Protein AF-A0A9E4KAS6-F1 (afdb_monomer_lite)

Radius of gyration: 43.08 Å; chains: 1; bounding box: 66×50×115 Å

Sequence (144 aa):
MANIIEYIGGIPYKKNDNGTYSVAPLVEKETYDSDLLAVNQKIDDLDVDVLRADVDDLKARFDSEVLEDIMNDSDFRQHLNDWLAGQSTDSDRIVNLEVTRTRLYKSDTMPSDPIYGDVWENTVNGLTYVWTVSNDGNGIWRRS

Structure (mmCIF, N/CA/C/O backbone):
data_AF-A0A9E4KAS6-F1
#
_entry.id   AF-A0A9E4KAS6-F1
#
loop_
_atom_site.group_PDB
_atom_site.id
_atom_site.type_symbol
_atom_site.label_atom_id
_atom_site.label_alt_id
_atom_site.label_comp_id
_atom_site.label_asym_id
_atom_site.label_entity_id
_atom_site.label_seq_id
_atom_site.pdbx_PDB_ins_code
_atom_site.Cartn_x
_atom_site.Cartn_y
_atom_site.Cartn_z
_atom_site.occupancy
_atom_site.B_iso_or_equiv
_atom_site.auth_seq_id
_atom_site.auth_comp_id
_atom_site.auth_asym_id
_atom_site.auth_atom_id
_atom_site.pdbx_PDB_model_num
ATOM 1 N N . MET A 1 1 ? -7.808 -1.569 68.074 1.00 44.69 1 MET A N 1
ATOM 2 C CA . MET A 1 1 ? -7.457 -3.003 67.978 1.00 44.69 1 MET A CA 1
ATOM 3 C C . MET A 1 1 ? -8.310 -3.597 66.870 1.00 44.69 1 MET A C 1
ATOM 5 O O . MET A 1 1 ? -9.510 -3.354 66.875 1.00 44.69 1 MET A O 1
ATOM 9 N N . ALA A 1 2 ? -7.705 -4.238 65.869 1.00 44.59 2 ALA A N 1
ATOM 10 C CA . ALA A 1 2 ? -8.441 -4.802 64.739 1.00 44.59 2 ALA A CA 1
ATOM 11 C C . ALA A 1 2 ? -9.256 -6.020 65.210 1.00 44.59 2 ALA A C 1
ATOM 13 O O . ALA A 1 2 ? -8.689 -6.943 65.788 1.00 44.59 2 AL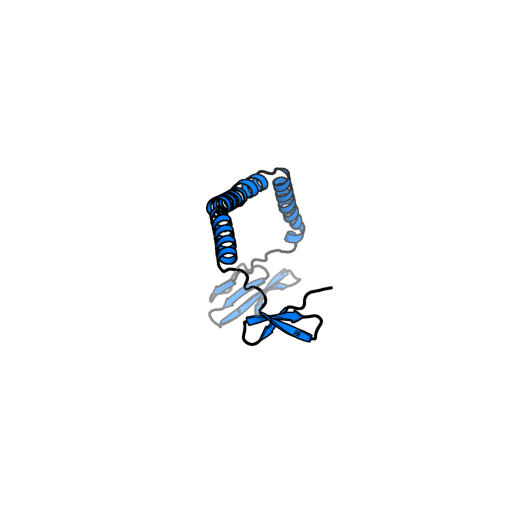A A O 1
ATOM 14 N N . ASN A 1 3 ? -10.575 -6.009 64.998 1.00 55.94 3 ASN A N 1
ATOM 15 C CA . ASN A 1 3 ? -11.422 -7.173 65.261 1.00 55.94 3 ASN A CA 1
ATOM 16 C C . ASN A 1 3 ? -11.119 -8.231 64.191 1.00 55.94 3 ASN A C 1
ATOM 18 O O . ASN A 1 3 ? -11.484 -8.048 63.033 1.00 55.94 3 ASN A O 1
ATOM 22 N N . ILE A 1 4 ? -10.435 -9.311 64.566 1.00 57.91 4 ILE A N 1
ATOM 23 C CA . ILE A 1 4 ? -10.198 -10.445 63.667 1.00 57.91 4 ILE A CA 1
ATOM 24 C C . ILE A 1 4 ? -11.505 -11.243 63.579 1.00 57.91 4 ILE A C 1
ATOM 26 O O . ILE A 1 4 ? -11.995 -11.745 64.594 1.00 57.91 4 ILE A O 1
ATOM 30 N N . ILE A 1 5 ? -12.082 -11.313 62.377 1.00 68.00 5 ILE A N 1
ATOM 31 C CA . ILE A 1 5 ? -13.241 -12.157 62.064 1.00 68.00 5 ILE A CA 1
ATOM 32 C C . ILE A 1 5 ? -12.708 -13.456 61.458 1.00 68.00 5 ILE A C 1
ATOM 34 O O . ILE A 1 5 ? -12.059 -13.429 60.413 1.00 68.00 5 ILE A O 1
ATOM 38 N N . GLU A 1 6 ? -12.969 -14.582 62.120 1.00 68.75 6 GLU A N 1
ATOM 39 C CA . GLU A 1 6 ? -12.589 -15.922 61.655 1.00 68.75 6 GLU A CA 1
ATOM 40 C C . GLU A 1 6 ? -13.826 -16.660 61.130 1.00 68.75 6 GLU A C 1
ATOM 42 O O . GLU A 1 6 ? -14.895 -16.607 61.737 1.00 68.75 6 GLU A O 1
ATOM 47 N N . TYR A 1 7 ? -13.691 -17.358 60.000 1.00 70.75 7 TYR A N 1
ATOM 48 C CA . TYR A 1 7 ? -14.776 -18.133 59.394 1.00 70.75 7 TYR A CA 1
ATOM 49 C C . TYR A 1 7 ? -14.609 -19.616 59.731 1.00 70.75 7 TYR A C 1
ATOM 51 O O . TYR A 1 7 ? -13.681 -20.264 59.249 1.00 70.75 7 TYR A O 1
ATOM 59 N N . ILE A 1 8 ? -15.524 -20.167 60.532 1.00 68.38 8 ILE A N 1
ATOM 60 C CA . ILE A 1 8 ? -15.546 -21.592 60.894 1.00 68.38 8 ILE A CA 1
ATOM 61 C C . ILE A 1 8 ? -16.772 -22.213 60.228 1.00 68.38 8 ILE A C 1
ATOM 63 O O . ILE A 1 8 ? -17.903 -21.847 60.536 1.00 68.38 8 ILE A O 1
ATOM 67 N N . GLY A 1 9 ? -16.560 -23.115 59.264 1.00 67.69 9 GLY A N 1
ATOM 68 C CA . GLY A 1 9 ? -17.662 -23.741 58.519 1.00 67.69 9 GLY A CA 1
ATOM 69 C C . GLY A 1 9 ? -18.531 -22.752 57.726 1.00 67.69 9 GLY A C 1
ATOM 70 O O . GLY A 1 9 ? -19.701 -23.031 57.492 1.00 67.69 9 GLY A O 1
ATOM 71 N N . GLY A 1 10 ? -17.983 -21.591 57.345 1.00 67.38 10 GLY A N 1
ATOM 72 C CA . GLY A 1 10 ? -18.698 -20.540 56.605 1.00 67.38 10 GLY A CA 1
ATOM 73 C C . GLY A 1 10 ? -19.489 -19.555 57.472 1.00 67.38 10 GLY A C 1
ATOM 74 O O . GLY A 1 10 ? -20.022 -18.585 56.942 1.00 67.38 10 GLY A O 1
ATOM 75 N N . ILE A 1 11 ? -19.533 -19.751 58.792 1.00 70.81 11 ILE A N 1
ATOM 76 C CA . ILE A 1 11 ? -20.170 -18.816 59.726 1.00 70.81 11 ILE A CA 1
ATOM 77 C C . ILE A 1 11 ? -19.088 -17.878 60.283 1.00 70.81 11 ILE A C 1
ATOM 79 O O . ILE A 1 11 ? -18.040 -18.366 60.724 1.00 70.81 11 ILE A O 1
ATOM 83 N N . PRO A 1 12 ? -19.294 -16.549 60.257 1.00 76.25 12 PRO A N 1
ATOM 84 C CA . PRO A 1 12 ? -18.330 -15.607 60.805 1.00 76.25 12 PRO A CA 1
ATOM 85 C C . PRO A 1 12 ? -18.398 -15.601 62.339 1.00 76.25 12 PRO A C 1
ATOM 87 O O . PRO A 1 12 ? -19.472 -15.503 62.933 1.00 76.25 12 PRO A O 1
ATOM 90 N N . TYR A 1 13 ? -17.239 -15.665 62.989 1.00 78.12 13 TYR A N 1
ATOM 91 C CA . TYR A 1 13 ? -17.086 -15.573 64.438 1.00 78.12 13 TYR A CA 1
ATOM 92 C C . TYR A 1 13 ? -16.132 -14.436 64.813 1.00 78.12 13 TYR A C 1
ATOM 94 O O . TYR A 1 13 ? -15.113 -14.204 64.161 1.00 78.12 13 TYR A O 1
ATOM 102 N N . LYS A 1 14 ? -16.445 -13.743 65.908 1.00 81.81 14 LYS A N 1
ATOM 103 C CA . LYS A 1 14 ? -15.595 -12.742 66.549 1.00 81.81 14 LYS A CA 1
ATOM 104 C C . LYS A 1 14 ? -14.914 -13.354 67.772 1.00 81.81 14 LYS A C 1
ATOM 106 O O . LYS A 1 14 ? -15.584 -13.899 68.651 1.00 81.81 14 LYS A O 1
ATOM 111 N N . LYS A 1 15 ? -13.589 -13.219 67.856 1.00 81.81 15 LYS A N 1
ATOM 112 C CA . LYS A 1 15 ? -12.823 -13.598 69.048 1.00 81.81 15 LYS A CA 1
ATOM 113 C C . LYS A 1 15 ? -12.974 -12.531 70.136 1.00 81.81 15 LYS A C 1
ATOM 115 O O . LYS A 1 15 ? -12.711 -11.355 69.901 1.00 81.81 15 LYS A O 1
ATOM 120 N N . ASN A 1 16 ? -13.413 -12.952 71.312 1.00 78.50 16 ASN A N 1
ATOM 121 C CA . ASN A 1 16 ? -13.555 -12.127 72.505 1.00 78.50 16 ASN A CA 1
ATOM 122 C C . ASN A 1 16 ? -12.207 -12.025 73.239 1.00 78.50 16 ASN A C 1
ATOM 124 O O . ASN A 1 16 ? -11.376 -12.932 73.156 1.00 78.50 16 ASN A O 1
ATOM 128 N N . ASP A 1 17 ? -12.014 -10.968 74.030 1.00 81.06 17 ASP A N 1
ATOM 129 C CA . ASP A 1 17 ? -10.761 -10.724 74.770 1.00 81.06 17 ASP A CA 1
ATOM 130 C C . ASP A 1 17 ? -10.431 -11.835 75.786 1.00 81.06 17 ASP A C 1
ATOM 132 O O . ASP A 1 17 ? -9.273 -12.067 76.124 1.00 81.06 17 ASP A O 1
ATOM 136 N N . ASN A 1 18 ? -11.449 -12.578 76.232 1.00 77.94 18 ASN A N 1
ATOM 137 C CA . ASN A 1 18 ? -11.318 -13.757 77.094 1.00 77.94 18 ASN A CA 1
ATOM 138 C C . ASN A 1 18 ? -10.960 -15.053 76.328 1.00 77.94 18 ASN A C 1
ATOM 140 O O . ASN A 1 18 ? -11.011 -16.138 76.903 1.00 77.94 18 ASN A O 1
ATOM 144 N N . GLY A 1 19 ? -10.655 -14.962 75.031 1.00 76.31 19 GLY A N 1
ATOM 145 C CA . GLY A 1 19 ? -10.285 -16.087 74.171 1.00 76.31 19 GLY A CA 1
ATOM 146 C C . GLY A 1 19 ? -11.452 -16.928 73.641 1.00 76.31 19 GLY A C 1
ATOM 147 O O . GLY A 1 19 ? -11.206 -17.863 72.882 1.00 76.31 19 GLY A O 1
ATOM 148 N N . THR A 1 20 ? -12.702 -16.618 74.001 1.00 80.44 20 THR A N 1
ATOM 149 C CA . THR A 1 20 ? -13.894 -17.308 73.468 1.00 80.44 20 THR A CA 1
ATOM 150 C C . THR A 1 20 ? -14.327 -16.736 72.117 1.00 80.44 20 THR A C 1
ATOM 152 O O . THR A 1 20 ? -13.952 -15.622 71.765 1.00 80.44 20 THR A O 1
ATOM 155 N N . TYR A 1 21 ? -15.138 -17.477 71.360 1.00 77.19 21 TYR A N 1
ATOM 156 C CA . TYR A 1 21 ? -15.694 -17.025 70.082 1.00 77.19 21 TYR A CA 1
ATOM 157 C C . TYR A 1 21 ? -17.197 -16.770 70.206 1.00 77.19 21 TYR A C 1
ATOM 159 O O . TYR A 1 21 ? -17.927 -17.595 70.751 1.00 77.19 21 TYR A O 1
ATOM 167 N N . SER A 1 22 ? -17.661 -15.636 69.689 1.00 76.75 22 SER A N 1
ATOM 168 C CA . SER A 1 22 ? -19.083 -15.315 69.534 1.00 76.75 22 SER A CA 1
ATOM 169 C C . SER A 1 22 ? -19.434 -15.242 68.050 1.00 76.75 22 SER A C 1
ATOM 171 O O . SER A 1 22 ? -18.596 -14.844 67.244 1.00 76.75 22 SER A O 1
ATOM 173 N N . VAL A 1 23 ? -20.640 -15.662 67.661 1.00 73.00 23 VAL A N 1
ATOM 174 C CA . VAL A 1 23 ? -21.096 -15.526 66.267 1.00 73.00 23 VAL A CA 1
ATOM 175 C C . VAL A 1 23 ? -21.125 -14.037 65.928 1.00 73.00 23 VAL A C 1
ATOM 177 O O . VAL A 1 23 ? -21.731 -13.246 66.654 1.00 73.00 23 VAL A O 1
ATOM 180 N N . ALA A 1 24 ? -20.429 -13.648 64.863 1.00 68.69 24 ALA A N 1
ATOM 181 C CA . ALA A 1 24 ? -20.477 -12.279 64.380 1.00 68.69 24 ALA A CA 1
ATOM 182 C C . ALA A 1 24 ? -21.854 -12.023 63.744 1.00 68.69 24 ALA A C 1
ATOM 184 O O . ALA A 1 24 ? -22.417 -12.943 63.145 1.00 68.69 24 ALA A O 1
ATOM 185 N N . PRO A 1 25 ? -22.405 -10.800 63.848 1.00 63.16 25 PRO A N 1
ATOM 186 C CA . PRO A 1 25 ? -23.631 -10.455 63.144 1.00 63.16 25 PRO A CA 1
ATOM 187 C C . PRO A 1 25 ? -23.469 -10.786 61.659 1.00 63.16 25 PRO A C 1
ATOM 189 O O . PRO A 1 25 ? -22.530 -10.313 61.015 1.00 63.16 25 PRO A O 1
ATOM 192 N N . LEU A 1 26 ? -24.353 -11.634 61.132 1.00 58.91 26 LEU A N 1
ATOM 193 C CA . LEU A 1 26 ? -24.473 -11.826 59.693 1.00 58.91 26 LEU A CA 1
ATOM 194 C C . LEU A 1 26 ? -24.920 -10.478 59.125 1.00 58.91 26 LEU A C 1
ATOM 196 O O . LEU A 1 26 ? -25.953 -9.963 59.545 1.00 58.91 26 LEU A O 1
ATOM 200 N N . VAL A 1 27 ? -24.130 -9.883 58.228 1.00 58.81 27 VAL A N 1
ATOM 201 C CA . VAL A 1 27 ? -24.570 -8.692 57.489 1.00 58.81 27 VAL A CA 1
ATOM 202 C C . VAL A 1 27 ? -25.843 -9.096 56.748 1.00 58.81 27 VAL A C 1
ATOM 204 O O . VAL A 1 27 ? -25.834 -10.073 55.996 1.00 58.81 27 VAL A O 1
ATOM 207 N N . GLU A 1 28 ? -26.957 -8.439 57.067 1.00 54.62 28 GLU A N 1
ATOM 208 C CA . GLU A 1 28 ? -28.281 -8.858 56.622 1.00 54.62 28 GLU A CA 1
ATOM 209 C C . GLU A 1 28 ? -28.362 -8.861 55.091 1.00 54.62 28 GLU A C 1
ATOM 211 O O . GLU A 1 28 ? -27.825 -7.989 54.408 1.00 54.62 28 GLU A O 1
ATOM 216 N N . LYS A 1 29 ? -29.052 -9.868 54.547 1.00 52.78 29 LYS A N 1
ATOM 217 C CA . LYS A 1 29 ? -29.260 -10.077 53.106 1.00 52.78 29 LYS A CA 1
ATOM 218 C C . LYS A 1 29 ? -29.762 -8.813 52.382 1.00 52.78 29 LYS A C 1
ATOM 220 O O . LYS A 1 29 ? -29.431 -8.615 51.219 1.00 52.78 29 LYS A O 1
ATOM 225 N N . GLU A 1 30 ? -30.481 -7.940 53.088 1.00 53.44 30 GLU A N 1
ATOM 226 C CA . GLU A 1 30 ? -30.993 -6.670 52.563 1.00 53.44 30 GLU A CA 1
ATOM 227 C C . GLU A 1 30 ? -29.890 -5.710 52.084 1.00 53.44 30 GLU A C 1
ATOM 229 O O . GLU A 1 30 ? -30.107 -4.971 51.127 1.00 53.44 30 GLU A O 1
ATOM 234 N N . THR A 1 31 ? -28.684 -5.749 52.670 1.00 55.94 31 THR A N 1
ATOM 235 C CA . THR A 1 31 ? -27.565 -4.896 52.223 1.00 55.94 31 THR A CA 1
ATOM 236 C C . THR A 1 31 ? -26.999 -5.361 50.874 1.00 55.94 31 THR A C 1
ATOM 238 O O . THR A 1 31 ? -26.691 -4.543 50.008 1.00 55.94 31 THR A O 1
ATOM 241 N N . TYR A 1 32 ? -26.941 -6.678 50.647 1.00 56.41 32 TYR A N 1
ATOM 242 C CA . TYR A 1 32 ? -26.515 -7.251 49.364 1.00 56.41 32 TYR A CA 1
ATOM 243 C C . TYR A 1 32 ? -27.506 -6.949 48.238 1.00 56.41 32 TYR A C 1
ATOM 245 O O . TYR A 1 32 ? -27.089 -6.655 47.117 1.00 56.41 32 TYR A O 1
ATOM 253 N N . ASP A 1 33 ? -28.804 -6.981 48.538 1.00 64.06 33 ASP A N 1
ATOM 254 C CA . ASP A 1 33 ? -29.846 -6.665 47.562 1.00 64.06 33 ASP A CA 1
ATOM 255 C C . ASP A 1 33 ? -29.806 -5.177 47.166 1.00 64.06 33 ASP A C 1
ATOM 257 O O . ASP A 1 33 ? -29.983 -4.853 45.990 1.00 64.06 33 ASP A O 1
ATOM 261 N N . SER A 1 34 ? -29.485 -4.268 48.099 1.00 68.12 34 SER A N 1
ATOM 262 C CA . SER A 1 34 ? -29.300 -2.845 47.779 1.00 68.12 34 SER A CA 1
ATOM 263 C C . SER A 1 34 ? -28.058 -2.562 46.928 1.00 68.12 34 SER A C 1
ATOM 265 O O . SER A 1 34 ? -28.127 -1.739 46.014 1.00 68.12 34 SER A O 1
ATOM 267 N N . ASP A 1 35 ? -26.948 -3.266 47.169 1.00 79.31 35 ASP A N 1
ATOM 268 C CA . ASP A 1 35 ? -25.724 -3.110 46.375 1.00 79.31 35 ASP A CA 1
ATOM 269 C C . ASP A 1 35 ? -25.912 -3.656 44.953 1.00 79.31 35 ASP A C 1
ATOM 271 O O . ASP A 1 35 ? -25.506 -3.018 43.981 1.00 79.31 35 ASP A O 1
ATOM 275 N N . LEU A 1 36 ? -26.585 -4.803 44.811 1.00 79.25 36 LEU A N 1
ATOM 276 C CA . LEU A 1 36 ? -26.959 -5.364 43.509 1.00 79.25 36 LEU A CA 1
ATOM 277 C C . LEU A 1 36 ? -27.909 -4.442 42.741 1.00 79.25 36 LEU A C 1
ATOM 279 O O . LEU A 1 36 ? -27.724 -4.241 41.542 1.00 79.25 36 LEU A O 1
ATOM 283 N N . LEU A 1 37 ? -28.892 -3.848 43.422 1.00 80.62 37 LEU A N 1
ATOM 284 C CA . LEU A 1 37 ? -29.810 -2.890 42.810 1.00 80.62 37 LEU A CA 1
ATOM 285 C C . LEU A 1 37 ? -29.068 -1.638 42.326 1.00 80.62 37 LEU A C 1
ATOM 287 O O . LEU A 1 37 ? -29.273 -1.215 41.193 1.00 80.62 37 LEU A O 1
ATOM 291 N N . ALA A 1 38 ? -28.159 -1.096 43.141 1.00 80.31 38 ALA A N 1
ATOM 292 C CA . ALA A 1 38 ? -27.349 0.064 42.778 1.00 80.31 38 ALA A CA 1
ATOM 293 C C . ALA A 1 38 ? -26.376 -0.228 41.621 1.00 80.31 38 ALA A C 1
ATOM 295 O O . ALA A 1 38 ? -26.107 0.652 40.804 1.00 80.31 38 ALA A O 1
ATOM 296 N N . VAL A 1 39 ? -25.837 -1.448 41.537 1.00 80.12 39 VAL A N 1
ATOM 297 C CA . VAL A 1 39 ? -24.999 -1.884 40.409 1.00 80.12 39 VAL A CA 1
ATOM 298 C C . VAL A 1 39 ? -25.828 -2.034 39.136 1.00 80.12 39 VAL A C 1
ATOM 300 O O . VAL A 1 39 ? -25.400 -1.540 38.098 1.00 80.12 39 VAL A O 1
ATOM 303 N N . ASN A 1 40 ? -27.017 -2.636 39.208 1.00 75.88 40 ASN A N 1
ATOM 304 C CA . ASN A 1 40 ? -27.909 -2.757 38.052 1.00 75.88 40 ASN A CA 1
ATOM 305 C C . ASN A 1 40 ? -28.352 -1.384 37.537 1.00 75.88 40 ASN A C 1
ATOM 307 O O . ASN A 1 40 ? -28.289 -1.143 36.341 1.00 75.88 40 ASN A O 1
ATOM 311 N N . GLN A 1 41 ? -28.669 -0.450 38.437 1.00 77.00 41 GLN A N 1
ATOM 312 C CA . GLN A 1 41 ? -28.979 0.930 38.059 1.00 77.00 41 GLN A CA 1
ATOM 313 C C . GLN A 1 41 ? -27.808 1.621 37.357 1.00 77.00 41 GLN A C 1
ATOM 315 O O . GLN A 1 41 ? -27.998 2.251 36.327 1.00 77.00 41 GLN A O 1
ATOM 320 N N . LYS A 1 42 ? -26.576 1.446 37.850 1.00 78.94 42 LYS A N 1
ATOM 321 C CA . LYS A 1 42 ? -25.382 1.981 37.176 1.00 78.94 42 LYS A CA 1
ATOM 322 C C . LYS A 1 42 ? -25.135 1.354 35.803 1.00 78.94 42 LYS A C 1
ATOM 324 O O . LYS A 1 42 ? -24.555 2.018 34.955 1.00 78.94 42 LYS A O 1
ATOM 329 N N . ILE A 1 43 ? -25.510 0.088 35.607 1.00 78.75 43 ILE A N 1
ATOM 330 C CA . ILE A 1 43 ? -25.422 -0.601 34.310 1.00 78.75 43 ILE A CA 1
ATOM 331 C C . ILE A 1 43 ? -26.494 -0.073 33.349 1.00 78.75 43 ILE A C 1
ATOM 333 O O . ILE A 1 43 ? -26.189 0.119 32.179 1.00 78.75 43 ILE A O 1
ATOM 337 N N . ASP A 1 44 ? -27.702 0.202 33.839 1.00 73.62 44 ASP A N 1
ATOM 338 C CA . ASP A 1 44 ? -28.786 0.786 33.041 1.00 73.62 44 ASP A CA 1
ATOM 339 C C . ASP A 1 44 ? -28.498 2.253 32.665 1.00 73.62 44 ASP A C 1
ATOM 341 O O . ASP A 1 44 ? -28.823 2.685 31.562 1.00 73.62 44 ASP A O 1
ATOM 345 N N . ASP A 1 45 ? -27.838 3.005 33.552 1.00 73.56 45 ASP A N 1
ATOM 346 C CA . ASP A 1 45 ? -27.387 4.384 33.306 1.00 73.56 45 ASP A CA 1
ATOM 347 C C . ASP A 1 45 ? -26.162 4.456 32.367 1.00 73.56 45 ASP A C 1
ATOM 349 O O . ASP A 1 45 ? -25.808 5.527 31.864 1.00 73.56 45 ASP A O 1
ATOM 353 N N . LEU A 1 46 ? -25.483 3.327 32.137 1.00 77.00 46 LEU A N 1
ATOM 354 C CA . LEU A 1 46 ? -24.432 3.196 31.133 1.00 77.00 46 LEU A CA 1
ATOM 355 C C . LEU A 1 46 ? -25.112 3.151 2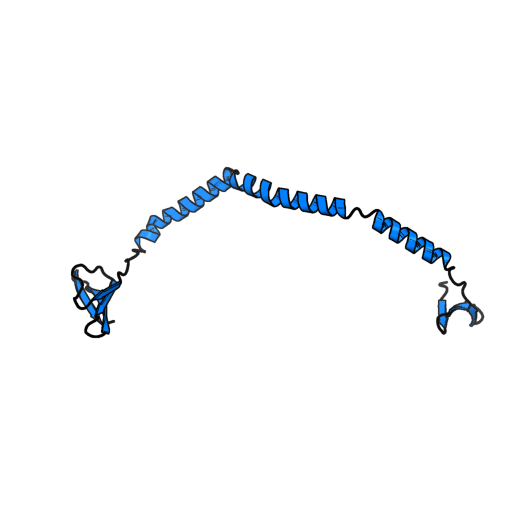9.759 1.00 77.00 46 LEU A C 1
ATOM 357 O O . LEU A 1 46 ? -25.465 2.089 29.255 1.00 77.00 46 LEU A O 1
ATOM 361 N N . ASP A 1 47 ? -25.295 4.322 29.152 1.00 76.50 47 ASP A N 1
ATOM 362 C CA . ASP A 1 47 ? -25.875 4.470 27.816 1.00 76.50 47 ASP A CA 1
ATOM 363 C C . ASP A 1 47 ? -24.897 3.960 26.738 1.00 76.50 47 ASP A C 1
ATOM 365 O O . ASP A 1 47 ? -24.153 4.700 26.086 1.00 76.50 47 ASP A O 1
ATOM 369 N N . VAL A 1 48 ? -24.845 2.632 26.611 1.00 72.50 48 VAL A N 1
ATOM 370 C CA . VAL A 1 48 ? -24.010 1.913 25.642 1.00 72.50 48 VAL A CA 1
ATOM 371 C C . VAL A 1 48 ? -24.381 2.305 24.211 1.00 72.50 48 VAL A C 1
ATOM 373 O O . VAL A 1 48 ? -23.514 2.280 23.337 1.00 72.50 48 VAL A O 1
ATOM 376 N N . ASP A 1 49 ? -25.629 2.708 23.973 1.00 73.75 49 ASP A N 1
ATOM 377 C CA . ASP A 1 49 ? -26.102 3.130 22.659 1.00 73.75 49 ASP A CA 1
ATOM 378 C C . ASP A 1 49 ? -25.554 4.515 22.283 1.00 73.75 49 ASP A C 1
ATOM 380 O O . ASP A 1 49 ? -25.102 4.685 21.149 1.00 73.75 49 ASP A O 1
ATOM 384 N N . VAL A 1 50 ? -25.466 5.461 23.227 1.00 74.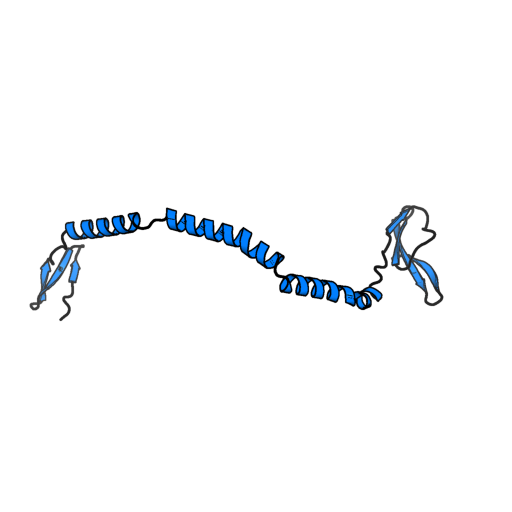25 50 VAL A N 1
ATOM 385 C CA . VAL A 1 50 ? -24.762 6.745 23.024 1.00 74.25 50 VAL A CA 1
ATOM 386 C C . VAL A 1 50 ? -23.271 6.534 22.779 1.00 74.25 50 VAL A C 1
ATOM 388 O O . VAL A 1 50 ? -22.733 7.055 21.806 1.00 74.25 50 VAL A O 1
ATOM 391 N N . LEU A 1 51 ? -22.600 5.704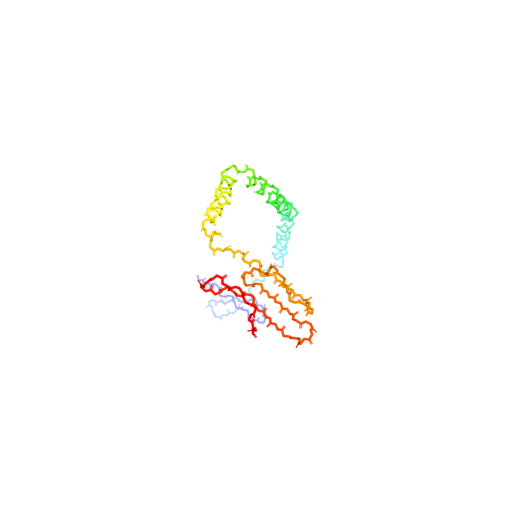 23.585 1.00 75.56 51 LEU A N 1
ATOM 392 C CA . LEU A 1 51 ? -21.176 5.406 23.376 1.00 75.56 51 LEU A CA 1
ATOM 393 C C . LEU A 1 51 ? -20.917 4.734 22.020 1.00 75.56 51 LEU A C 1
ATOM 395 O O . LEU A 1 51 ? -19.882 4.961 21.393 1.00 75.56 51 LEU A O 1
ATOM 399 N N . ARG A 1 52 ? -21.847 3.897 21.550 1.00 79.31 52 ARG A N 1
ATOM 400 C CA . ARG A 1 52 ? -21.757 3.252 20.239 1.00 79.31 52 ARG A CA 1
ATOM 401 C C . ARG A 1 52 ? -21.998 4.241 19.100 1.00 79.31 52 ARG A C 1
ATOM 403 O O . ARG A 1 52 ? -21.265 4.188 18.116 1.00 79.31 52 ARG A O 1
ATOM 410 N N . ALA A 1 53 ? -22.961 5.149 19.254 1.00 75.88 53 ALA A N 1
ATOM 411 C CA . ALA A 1 53 ? -23.216 6.227 18.304 1.00 75.88 53 ALA A CA 1
ATOM 412 C C . ALA A 1 53 ? -22.009 7.172 18.180 1.00 75.88 53 ALA A C 1
ATOM 414 O O . ALA A 1 53 ? -21.598 7.473 17.064 1.00 75.88 53 ALA A O 1
ATOM 415 N N . ASP A 1 54 ? -21.379 7.546 19.297 1.00 82.81 54 ASP A N 1
ATOM 416 C CA . ASP A 1 54 ? -20.163 8.368 19.308 1.00 82.81 54 ASP A CA 1
ATOM 417 C C . ASP A 1 54 ? -18.991 7.666 18.603 1.00 82.81 54 ASP A C 1
ATOM 419 O O . ASP A 1 54 ? -18.229 8.288 17.864 1.00 82.81 54 ASP A O 1
ATOM 423 N N . VAL A 1 55 ? -18.840 6.351 18.798 1.00 84.12 55 VAL A N 1
ATOM 424 C CA . VAL A 1 55 ? -17.809 5.554 18.112 1.00 84.12 55 VAL A CA 1
ATOM 425 C C . VAL A 1 55 ? -18.065 5.475 16.608 1.00 84.12 55 VAL A C 1
ATOM 427 O O . VAL A 1 55 ? -17.115 5.531 15.826 1.00 84.12 55 VAL A O 1
ATOM 430 N N . ASP A 1 56 ? -19.316 5.319 16.189 1.00 83.50 56 ASP A N 1
ATOM 431 C CA . ASP A 1 56 ? -19.656 5.242 14.771 1.00 83.50 56 ASP A CA 1
ATOM 432 C C . ASP A 1 56 ? -19.555 6.620 14.083 1.00 83.50 56 ASP A C 1
ATOM 434 O O . ASP A 1 56 ? -19.071 6.685 12.952 1.00 83.50 56 ASP A O 1
ATOM 438 N N . ASP A 1 57 ? -19.862 7.719 14.783 1.00 82.44 57 ASP A N 1
ATOM 439 C CA . ASP A 1 57 ? -19.580 9.091 14.330 1.00 82.44 57 ASP A CA 1
ATOM 440 C C . ASP A 1 57 ? -18.069 9.349 14.202 1.00 82.44 57 ASP A C 1
ATOM 442 O O . ASP A 1 57 ? -17.593 9.826 13.170 1.00 82.44 57 ASP A O 1
ATOM 446 N N . LEU A 1 58 ? -17.274 8.936 15.196 1.00 80.06 58 LEU A N 1
ATOM 447 C CA . LEU A 1 58 ? -15.811 9.035 15.153 1.00 80.06 58 LEU A CA 1
ATOM 448 C C . LEU A 1 58 ? -15.206 8.268 13.971 1.00 80.06 58 LEU A C 1
ATOM 450 O O . LEU A 1 58 ? -14.279 8.769 13.334 1.00 80.06 58 LEU A O 1
ATOM 454 N N . LYS A 1 59 ? -15.724 7.075 13.652 1.00 78.00 59 LYS A N 1
ATOM 455 C CA . LYS A 1 59 ? -15.295 6.314 12.466 1.00 78.00 59 LYS A CA 1
ATOM 456 C C . LYS A 1 59 ? -15.656 7.039 11.176 1.00 78.00 59 LYS A C 1
ATOM 458 O O . LYS A 1 59 ? -14.796 7.184 10.316 1.00 78.00 59 LYS A O 1
ATOM 463 N N . ALA A 1 60 ? -16.888 7.537 11.062 1.00 74.12 60 ALA A N 1
ATOM 464 C CA . ALA A 1 60 ? -17.335 8.269 9.880 1.00 74.12 60 ALA A CA 1
ATOM 465 C C . ALA A 1 60 ? -16.494 9.535 9.633 1.00 74.12 60 ALA A C 1
ATOM 467 O O . ALA A 1 60 ? -16.125 9.828 8.495 1.00 74.12 60 ALA A O 1
ATOM 468 N N . ARG A 1 61 ? -16.121 10.250 10.700 1.00 69.44 61 ARG A N 1
ATOM 469 C CA . ARG A 1 61 ? -15.222 11.410 10.623 1.00 69.44 61 ARG A CA 1
ATOM 470 C C . ARG A 1 61 ? -13.796 11.028 10.238 1.00 69.44 61 ARG A C 1
ATOM 472 O O . ARG A 1 61 ? -13.186 11.720 9.428 1.00 69.44 61 ARG A O 1
ATOM 479 N N . PHE A 1 62 ? -13.268 9.921 10.760 1.00 63.22 62 PHE A N 1
ATOM 480 C CA . PHE A 1 62 ? -11.939 9.439 10.374 1.00 63.22 62 PHE A CA 1
ATOM 481 C C . PHE A 1 62 ? -11.890 8.991 8.903 1.00 63.22 62 PHE A C 1
ATOM 483 O O . PHE A 1 62 ? -10.907 9.256 8.215 1.00 63.22 62 PHE A O 1
ATOM 490 N N . ASP A 1 63 ? -12.964 8.374 8.406 1.00 64.31 63 ASP A N 1
ATOM 491 C CA . ASP A 1 63 ? -13.060 7.897 7.023 1.00 64.31 63 ASP A CA 1
ATOM 492 C C . ASP A 1 63 ? -13.297 9.032 6.006 1.00 64.31 63 ASP A C 1
ATOM 494 O O . ASP A 1 63 ? -12.855 8.920 4.863 1.00 64.31 63 ASP A O 1
ATOM 498 N N . SER A 1 64 ? -13.964 10.128 6.395 1.00 62.09 64 SER A N 1
ATOM 499 C CA . SER A 1 64 ? -14.333 11.215 5.472 1.00 62.09 64 SER A CA 1
ATOM 500 C C . SER A 1 64 ? -13.483 12.480 5.619 1.00 62.09 64 SER A C 1
ATOM 502 O O . SER A 1 64 ? -13.019 13.006 4.614 1.00 62.09 64 SER A O 1
ATOM 504 N N . GLU A 1 65 ? -13.251 12.984 6.836 1.00 60.34 65 GLU A N 1
ATOM 505 C CA . GLU A 1 65 ? -12.594 14.287 7.038 1.00 60.34 65 GLU A CA 1
ATOM 506 C C . GLU A 1 65 ? -11.073 14.170 6.914 1.00 60.34 65 GLU A C 1
ATOM 508 O O . GLU A 1 65 ? -10.442 14.994 6.267 1.00 60.34 65 GLU A O 1
ATOM 513 N N . VAL A 1 66 ? -10.464 13.118 7.468 1.00 61.22 66 VAL A N 1
ATOM 514 C CA . VAL A 1 66 ? -8.996 12.983 7.479 1.00 61.22 66 VAL A CA 1
ATOM 515 C C . VAL A 1 66 ? -8.450 12.721 6.077 1.00 61.22 66 VAL A C 1
ATOM 517 O O . VAL A 1 66 ? -7.432 13.290 5.702 1.00 61.22 66 VAL A O 1
ATOM 520 N N . LEU A 1 67 ? -9.123 11.896 5.271 1.00 56.75 67 LEU A N 1
ATOM 521 C CA . LEU A 1 67 ? -8.688 11.640 3.897 1.00 56.75 67 LEU A CA 1
ATOM 522 C C . LEU A 1 67 ? -8.945 12.838 2.980 1.00 56.75 67 LEU A C 1
ATOM 524 O O . LEU A 1 67 ? -8.106 13.124 2.132 1.00 56.75 67 LEU A O 1
ATOM 528 N N . GLU A 1 68 ? -10.059 13.551 3.141 1.00 63.03 68 GLU A N 1
ATOM 529 C CA . GLU A 1 68 ? -10.375 14.714 2.310 1.00 63.03 68 GLU A CA 1
ATOM 530 C C . GLU A 1 68 ? -9.503 15.927 2.662 1.00 63.03 68 GLU A C 1
ATOM 532 O O . GLU A 1 68 ? -9.006 16.589 1.754 1.00 63.03 68 GLU A O 1
ATOM 537 N N . ASP A 1 69 ? -9.229 16.170 3.946 1.00 65.19 69 ASP A N 1
ATOM 538 C CA . ASP A 1 69 ? -8.358 17.261 4.398 1.00 65.19 69 ASP A CA 1
ATOM 539 C C . ASP A 1 69 ? -6.890 16.970 4.043 1.00 65.19 69 ASP A C 1
ATOM 541 O O . ASP A 1 69 ? -6.223 17.827 3.477 1.00 65.19 69 ASP A O 1
ATOM 545 N N . ILE A 1 70 ? -6.405 15.726 4.202 1.00 64.69 70 ILE A N 1
ATOM 546 C CA . ILE A 1 70 ? -5.058 15.323 3.742 1.00 64.69 70 ILE A CA 1
ATOM 547 C C . ILE A 1 70 ? -4.936 15.400 2.212 1.00 64.69 70 ILE A C 1
ATOM 549 O O . ILE A 1 70 ? -3.903 15.824 1.694 1.00 64.69 70 ILE A O 1
ATOM 553 N N . MET A 1 71 ? -5.963 14.992 1.457 1.00 62.97 71 MET A N 1
ATOM 554 C CA . MET A 1 71 ? -5.929 15.068 -0.010 1.00 62.97 71 MET A CA 1
ATOM 555 C C . MET A 1 71 ? -6.108 16.491 -0.547 1.00 62.97 71 MET A C 1
ATOM 557 O O . MET A 1 71 ? -5.704 16.742 -1.684 1.00 62.97 71 MET A O 1
ATOM 561 N N . ASN A 1 72 ? -6.694 17.407 0.229 1.00 70.38 72 ASN A N 1
ATOM 562 C CA . ASN A 1 72 ? -6.864 18.812 -0.138 1.00 70.38 72 ASN A CA 1
ATOM 563 C C . ASN A 1 72 ? -5.793 19.740 0.458 1.00 70.38 72 ASN A C 1
ATOM 565 O O . ASN A 1 72 ? -5.640 20.851 -0.054 1.00 70.38 72 ASN A O 1
ATOM 569 N N . ASP A 1 73 ? -5.015 19.283 1.443 1.00 81.75 73 ASP A N 1
ATOM 570 C CA . ASP A 1 73 ? -3.866 19.986 2.018 1.00 81.75 73 ASP A CA 1
ATOM 571 C C . ASP A 1 73 ? -2.843 20.311 0.918 1.00 81.75 73 ASP A C 1
ATOM 573 O O . ASP A 1 73 ? -2.215 19.437 0.307 1.00 81.75 73 ASP A O 1
ATOM 577 N N . SER A 1 74 ? -2.696 21.606 0.633 1.00 77.81 74 SER A N 1
ATOM 578 C CA . SER A 1 74 ? -1.803 22.104 -0.408 1.00 77.81 74 SER A CA 1
ATOM 579 C C . SER A 1 74 ? -0.346 21.763 -0.140 1.00 77.81 74 SER A C 1
ATOM 581 O O . SER A 1 74 ? 0.382 21.495 -1.093 1.00 77.81 74 SER A O 1
ATOM 583 N N . ASP A 1 75 ? 0.073 21.744 1.124 1.00 80.56 75 ASP A N 1
ATOM 584 C CA . ASP A 1 75 ? 1.456 21.501 1.515 1.00 80.56 75 ASP A CA 1
ATOM 585 C C . ASP A 1 75 ? 1.784 20.018 1.365 1.00 80.56 75 ASP A C 1
ATOM 587 O O . ASP A 1 75 ? 2.819 19.678 0.791 1.00 80.56 75 ASP A O 1
ATOM 591 N N . PHE A 1 76 ? 0.876 19.125 1.774 1.00 81.19 76 PHE A N 1
ATOM 592 C CA . PHE A 1 76 ? 1.024 17.686 1.538 1.00 81.19 76 PHE A CA 1
ATOM 593 C C . PHE A 1 76 ? 1.072 17.362 0.041 1.00 81.19 76 PHE A C 1
ATOM 595 O O . PHE A 1 76 ? 1.954 16.632 -0.417 1.00 81.19 76 PHE A O 1
ATOM 602 N N . ARG A 1 77 ? 0.164 17.943 -0.752 1.00 77.25 77 ARG A N 1
ATOM 603 C CA . ARG A 1 77 ? 0.143 17.764 -2.212 1.00 77.25 77 ARG A CA 1
ATOM 604 C C . ARG A 1 77 ? 1.391 18.324 -2.875 1.00 77.25 77 ARG A C 1
ATOM 606 O O . ARG A 1 77 ? 1.912 17.699 -3.795 1.00 77.25 77 ARG A O 1
ATOM 613 N N . GLN A 1 78 ? 1.869 19.483 -2.430 1.00 81.25 78 GLN A N 1
ATOM 614 C CA . GLN A 1 78 ? 3.102 20.076 -2.931 1.00 81.25 78 GLN A CA 1
ATOM 615 C C . GLN A 1 78 ? 4.294 19.182 -2.593 1.00 81.25 78 GLN A C 1
ATOM 617 O O . GLN A 1 78 ? 5.067 18.858 -3.483 1.00 81.25 78 GLN A O 1
ATOM 622 N N . HIS A 1 79 ? 4.380 18.680 -1.361 1.00 77.75 79 HIS A N 1
ATOM 623 C CA . HIS A 1 79 ? 5.435 17.760 -0.943 1.00 77.75 79 HIS A CA 1
ATOM 624 C C . HIS A 1 79 ? 5.393 16.435 -1.718 1.00 77.75 79 HIS A C 1
ATOM 626 O O . HIS A 1 79 ? 6.435 15.897 -2.084 1.00 77.75 79 HIS A O 1
ATOM 632 N N . LEU A 1 80 ? 4.198 15.915 -2.011 1.00 75.56 80 LEU A N 1
ATOM 633 C CA . LEU A 1 80 ? 4.007 14.730 -2.847 1.00 75.56 80 LEU A CA 1
ATOM 634 C C . LEU A 1 80 ? 4.436 14.994 -4.294 1.00 75.56 80 LEU A C 1
ATOM 636 O O . LEU A 1 80 ? 5.131 14.170 -4.884 1.00 75.56 80 LEU A O 1
ATOM 640 N N . ASN A 1 81 ? 4.056 16.142 -4.856 1.00 78.44 81 ASN A N 1
ATOM 641 C CA . ASN A 1 81 ? 4.477 16.563 -6.189 1.00 78.44 81 ASN A CA 1
ATOM 642 C C . ASN A 1 81 ? 5.991 16.763 -6.256 1.00 78.44 81 ASN A C 1
ATOM 644 O O . ASN A 1 81 ? 6.600 16.331 -7.225 1.00 78.44 81 ASN A O 1
ATOM 648 N N . ASP A 1 82 ? 6.604 17.340 -5.226 1.00 81.56 82 ASP A N 1
ATOM 649 C CA . ASP A 1 82 ? 8.049 17.535 -5.121 1.00 81.56 82 ASP A CA 1
ATOM 650 C C . ASP A 1 82 ? 8.782 16.201 -4.933 1.00 81.56 82 ASP A C 1
ATOM 652 O O . ASP A 1 82 ? 9.849 16.000 -5.506 1.00 81.56 82 ASP A O 1
ATOM 656 N N . TRP A 1 83 ? 8.200 15.247 -4.200 1.00 76.38 83 TRP A N 1
ATOM 657 C CA . TRP A 1 83 ? 8.731 13.889 -4.059 1.00 76.38 83 TRP A CA 1
ATOM 658 C C . TRP A 1 83 ? 8.642 13.100 -5.371 1.00 76.38 83 TRP A C 1
ATOM 660 O O . TRP A 1 83 ? 9.622 12.478 -5.779 1.00 76.38 83 TRP A O 1
ATOM 670 N N . LEU A 1 84 ? 7.507 13.169 -6.074 1.00 69.06 84 LEU A N 1
ATOM 671 C CA . LEU A 1 84 ? 7.327 12.574 -7.403 1.00 69.06 84 LEU A CA 1
ATOM 672 C C . LEU A 1 84 ? 8.228 13.251 -8.450 1.00 69.06 84 LEU A C 1
ATOM 674 O O . LEU A 1 84 ? 8.837 12.575 -9.279 1.00 69.06 84 LEU A O 1
ATOM 678 N N . ALA A 1 85 ? 8.375 14.576 -8.390 1.00 67.75 85 ALA A N 1
ATOM 679 C CA . ALA A 1 85 ? 9.279 15.339 -9.247 1.00 67.75 85 ALA A CA 1
ATOM 680 C C . ALA A 1 85 ? 10.752 15.041 -8.928 1.00 67.75 85 ALA A C 1
ATOM 682 O O . ALA A 1 85 ? 11.563 14.925 -9.848 1.00 67.75 85 ALA A O 1
ATOM 683 N N . GLY A 1 86 ? 11.085 14.831 -7.653 1.00 61.97 86 GLY A N 1
ATOM 684 C CA . GLY A 1 86 ? 12.392 14.375 -7.184 1.00 61.97 86 GLY A CA 1
ATOM 685 C C . GLY A 1 86 ? 12.701 12.951 -7.642 1.00 61.97 86 GLY A C 1
ATOM 686 O O . GLY A 1 86 ? 13.819 12.685 -8.083 1.00 61.97 86 GLY A O 1
ATOM 687 N N . GLN A 1 87 ? 11.697 12.070 -7.684 1.00 56.66 87 GLN A N 1
ATOM 688 C CA . GLN A 1 87 ? 11.801 10.760 -8.332 1.00 56.66 87 GLN A CA 1
ATOM 689 C C . GLN A 1 87 ? 12.089 10.894 -9.839 1.00 56.66 87 GLN A C 1
ATOM 691 O O . GLN A 1 87 ? 12.777 10.055 -10.409 1.00 56.66 87 GLN A O 1
ATOM 696 N N . SER A 1 88 ? 11.641 11.977 -10.488 1.00 52.84 88 SER A N 1
ATOM 697 C CA . SER A 1 88 ? 11.929 12.243 -11.906 1.00 52.84 88 SER A CA 1
ATOM 698 C C . SER A 1 88 ? 13.343 12.777 -12.180 1.00 52.84 88 SER A C 1
ATOM 700 O O . SER A 1 88 ? 13.785 12.749 -13.326 1.00 52.84 88 SER A O 1
ATOM 702 N N . THR A 1 89 ? 14.108 13.194 -11.164 1.00 49.34 89 THR A N 1
ATOM 703 C CA . THR A 1 89 ? 15.542 13.517 -11.350 1.00 49.34 89 THR A CA 1
ATOM 704 C C . THR A 1 89 ? 16.451 12.297 -11.313 1.00 49.34 89 THR A C 1
ATOM 706 O O . THR A 1 89 ? 17.572 12.355 -11.816 1.00 49.34 89 THR A O 1
ATOM 709 N N . ASP A 1 90 ? 15.912 11.140 -10.920 1.00 49.16 90 ASP A N 1
ATOM 710 C CA . ASP A 1 90 ? 16.486 9.875 -11.353 1.00 49.16 90 ASP A CA 1
ATOM 711 C C . ASP A 1 90 ? 16.332 9.697 -12.871 1.00 49.16 90 ASP A C 1
ATOM 713 O O . ASP A 1 90 ? 16.702 8.648 -13.352 1.00 49.16 90 ASP A O 1
ATOM 717 N N . SER A 1 91 ? 15.898 10.678 -13.678 1.00 50.41 91 SER A N 1
ATOM 718 C CA . SER A 1 91 ? 16.170 10.648 -15.123 1.00 50.41 91 SER A CA 1
ATOM 719 C C . SER A 1 91 ? 17.662 10.399 -15.399 1.00 50.41 91 SER A C 1
ATOM 721 O O . SER A 1 91 ? 17.962 9.585 -16.259 1.00 50.41 91 SER A O 1
ATOM 723 N N . ASP A 1 92 ? 18.594 10.929 -14.593 1.00 51.34 92 ASP A N 1
ATOM 724 C CA . ASP A 1 92 ? 20.035 10.630 -14.730 1.00 51.34 92 ASP A CA 1
ATOM 725 C C . ASP A 1 92 ? 20.461 9.275 -14.120 1.00 51.34 92 ASP A C 1
ATOM 727 O O . ASP A 1 92 ? 21.472 8.701 -14.526 1.00 51.34 92 ASP A O 1
ATOM 731 N N . ARG A 1 93 ? 19.677 8.693 -13.198 1.00 48.84 93 ARG A N 1
ATOM 732 C CA . ARG A 1 93 ? 19.849 7.292 -12.741 1.00 48.84 93 ARG A CA 1
ATOM 733 C C . ARG A 1 93 ? 19.108 6.276 -13.622 1.00 48.84 93 ARG A C 1
ATOM 735 O O . ARG A 1 93 ? 19.469 5.102 -13.633 1.00 48.84 93 ARG A O 1
ATOM 742 N N . ILE A 1 94 ? 18.148 6.736 -14.416 1.00 49.50 94 ILE A N 1
ATOM 743 C CA . ILE A 1 94 ? 17.418 6.033 -15.474 1.00 49.50 94 ILE A CA 1
ATOM 744 C C . ILE A 1 94 ? 18.229 6.078 -16.780 1.00 49.50 94 ILE A C 1
ATOM 746 O O . ILE A 1 94 ? 18.104 5.170 -17.591 1.00 49.50 94 ILE A O 1
ATOM 750 N N . VAL A 1 95 ? 19.159 7.026 -16.951 1.00 47.94 95 VAL A N 1
ATOM 751 C CA . VAL A 1 95 ? 20.099 7.066 -18.092 1.00 47.94 95 VAL A CA 1
ATOM 752 C C . VAL A 1 95 ? 21.139 5.928 -18.066 1.00 47.94 95 VAL A C 1
ATOM 754 O O . VAL A 1 95 ? 21.728 5.636 -19.099 1.00 47.94 95 VAL A O 1
ATOM 757 N N . ASN A 1 96 ? 21.300 5.200 -16.952 1.00 43.41 96 ASN A N 1
ATOM 758 C CA . ASN A 1 96 ? 22.112 3.967 -16.895 1.00 43.41 96 ASN A CA 1
ATOM 759 C C . ASN A 1 96 ? 21.321 2.695 -16.555 1.00 43.41 96 ASN A C 1
ATOM 761 O O . ASN A 1 96 ? 21.901 1.611 -16.492 1.00 43.41 96 ASN A O 1
ATOM 765 N N . LEU A 1 97 ? 20.004 2.804 -16.376 1.00 45.41 97 LEU A N 1
ATOM 766 C CA . LEU A 1 97 ? 19.113 1.669 -16.552 1.00 45.41 97 LEU A CA 1
ATOM 767 C C . LEU A 1 97 ? 18.438 1.868 -17.902 1.00 45.41 97 LEU A C 1
ATOM 769 O O . LEU A 1 97 ? 17.234 2.110 -17.983 1.00 45.41 97 LEU A O 1
ATOM 773 N N . GLU A 1 98 ? 19.223 1.746 -18.980 1.00 52.50 98 GLU A N 1
ATOM 774 C CA . GLU A 1 98 ? 18.648 1.216 -20.206 1.00 52.50 98 GLU A CA 1
ATOM 775 C C . GLU A 1 98 ? 17.872 -0.019 -19.750 1.00 52.50 98 GLU A C 1
ATOM 777 O O . GLU A 1 98 ? 18.448 -1.041 -19.372 1.00 52.50 98 GLU A O 1
ATOM 782 N N . VAL A 1 99 ? 16.542 0.071 -19.721 1.00 52.41 99 VAL A N 1
ATOM 783 C CA . VAL A 1 99 ? 15.734 -1.123 -19.891 1.00 52.41 99 VAL A CA 1
ATOM 784 C C . VAL A 1 99 ? 16.045 -1.526 -21.319 1.00 52.41 99 VAL A C 1
ATOM 786 O O . VAL A 1 99 ? 15.308 -1.215 -22.255 1.00 52.41 99 VAL A O 1
ATOM 789 N N . THR A 1 100 ? 17.196 -2.171 -21.486 1.00 53.56 100 THR A N 1
ATOM 790 C CA . THR A 1 100 ? 17.484 -3.102 -22.544 1.00 53.56 100 THR A CA 1
ATOM 791 C C . THR A 1 100 ? 16.330 -4.069 -22.444 1.00 53.56 100 THR A C 1
ATOM 793 O O . THR A 1 100 ? 16.309 -4.965 -21.602 1.00 53.56 100 THR A O 1
ATOM 796 N N . ARG A 1 101 ? 15.252 -3.766 -23.171 1.00 59.25 101 ARG A N 1
ATOM 797 C CA . ARG A 1 101 ? 14.093 -4.633 -23.2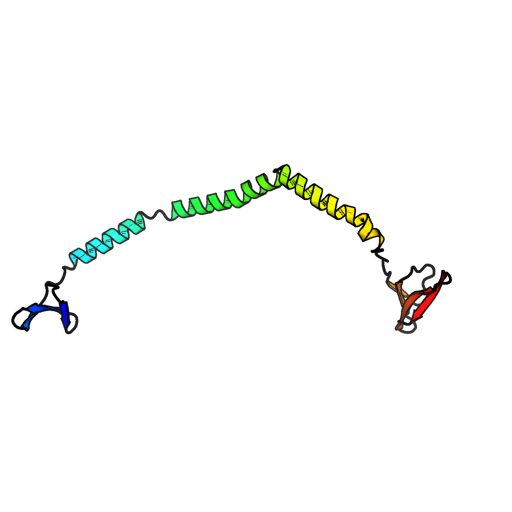56 1.00 59.25 101 ARG A CA 1
ATOM 798 C C . ARG A 1 101 ? 14.638 -5.876 -23.920 1.00 59.25 101 ARG A C 1
ATOM 800 O O . ARG A 1 101 ? 14.698 -5.904 -25.139 1.00 59.25 101 ARG A O 1
ATOM 807 N N . THR A 1 102 ? 15.074 -6.845 -23.126 1.00 73.44 102 THR A N 1
ATOM 808 C CA . THR A 1 102 ? 15.426 -8.167 -23.613 1.00 73.44 102 THR A CA 1
ATOM 809 C C . THR A 1 102 ? 14.180 -8.705 -24.292 1.00 73.44 102 THR A C 1
ATOM 811 O O . THR A 1 102 ? 13.198 -9.062 -23.636 1.00 73.44 102 THR A O 1
ATOM 814 N N . ARG A 1 103 ? 14.177 -8.677 -25.622 1.00 87.25 103 ARG A N 1
ATOM 815 C CA . ARG A 1 103 ? 13.113 -9.270 -26.419 1.00 87.25 103 ARG A CA 1
ATOM 816 C C . ARG A 1 103 ? 13.366 -10.766 -26.437 1.00 87.25 103 ARG A C 1
ATOM 818 O O . ARG A 1 103 ? 14.495 -11.206 -26.645 1.00 87.25 103 ARG A O 1
ATOM 825 N N . LEU A 1 104 ? 12.313 -11.538 -26.205 1.00 90.62 104 LEU A N 1
ATOM 826 C CA . LEU A 1 104 ? 12.348 -12.985 -26.344 1.00 90.62 104 LEU A CA 1
ATOM 827 C C . LEU A 1 104 ? 11.722 -13.361 -27.686 1.00 90.62 104 LEU A C 1
ATOM 829 O O . LEU A 1 104 ? 10.532 -13.137 -27.903 1.00 90.62 104 LEU A O 1
ATOM 833 N N . TYR A 1 105 ? 12.521 -13.950 -28.567 1.00 92.00 105 TYR A N 1
ATOM 834 C CA . TYR A 1 105 ? 12.071 -14.519 -29.832 1.00 92.00 105 TYR A CA 1
ATOM 835 C C . TYR A 1 105 ? 11.971 -16.036 -29.706 1.00 92.00 105 TYR A C 1
ATOM 837 O O . TYR A 1 105 ? 12.841 -16.674 -29.115 1.00 92.00 105 TYR A O 1
ATOM 845 N N . LYS A 1 106 ? 10.936 -16.623 -30.307 1.00 95.25 106 LYS A N 1
ATOM 846 C CA . LYS A 1 106 ? 10.771 -18.075 -30.408 1.00 95.25 106 LYS A CA 1
ATOM 847 C C . LYS A 1 106 ? 10.428 -18.437 -31.847 1.00 95.25 106 LYS A C 1
ATOM 849 O O . LYS A 1 106 ? 9.309 -18.196 -32.294 1.00 95.25 106 LYS A O 1
ATOM 854 N N . SER A 1 107 ? 11.409 -18.953 -32.578 1.00 95.44 107 SER A N 1
ATOM 855 C CA . SER A 1 107 ? 11.308 -19.204 -34.022 1.00 95.44 107 SER A CA 1
ATOM 856 C C . SER A 1 107 ? 12.345 -20.220 -34.492 1.00 95.44 107 SER A C 1
ATOM 858 O O . SER A 1 107 ? 13.343 -20.465 -33.815 1.00 95.44 107 SER A O 1
ATOM 860 N N . ASP A 1 108 ? 12.118 -20.793 -35.672 1.00 94.31 108 ASP A N 1
ATOM 861 C CA . ASP A 1 108 ? 13.058 -21.685 -36.360 1.00 94.31 108 ASP A CA 1
ATOM 862 C C . ASP A 1 108 ? 14.175 -20.920 -37.087 1.00 94.31 108 ASP A C 1
ATOM 864 O O . ASP A 1 108 ? 15.277 -21.427 -37.301 1.00 94.31 108 ASP A O 1
ATOM 868 N N . THR A 1 109 ? 13.888 -19.671 -37.436 1.00 93.75 109 THR A N 1
ATOM 869 C CA . THR A 1 109 ? 14.759 -18.731 -38.128 1.00 93.75 109 THR A CA 1
ATOM 870 C C . THR A 1 109 ? 15.328 -17.705 -37.156 1.00 93.75 109 THR A C 1
ATOM 872 O O . THR A 1 109 ? 14.656 -17.255 -36.226 1.00 93.75 109 THR A O 1
ATOM 875 N N . MET A 1 110 ? 16.592 -17.347 -37.370 1.00 91.25 110 MET A N 1
ATOM 876 C CA . MET A 1 110 ? 17.306 -16.374 -36.545 1.00 91.25 110 MET A CA 1
ATOM 877 C C . MET A 1 110 ? 16.722 -14.961 -36.749 1.00 91.25 110 MET A C 1
ATOM 879 O O . MET A 1 110 ? 16.532 -14.568 -37.903 1.00 91.25 110 MET A O 1
ATOM 883 N N . PRO A 1 111 ? 16.473 -14.176 -35.682 1.00 93.69 111 PRO A N 1
ATOM 884 C CA . PRO A 1 111 ? 16.007 -12.793 -35.818 1.00 93.69 111 PRO A CA 1
ATOM 885 C C . PRO A 1 111 ? 17.020 -11.904 -36.566 1.00 93.69 111 PRO A C 1
ATOM 887 O O . PRO A 1 111 ? 18.224 -12.009 -36.318 1.00 93.69 111 PRO A O 1
ATOM 890 N N . SER A 1 112 ? 16.535 -11.030 -37.460 1.00 90.50 112 SER A N 1
ATOM 891 C CA . SER A 1 112 ? 17.361 -10.186 -38.348 1.00 90.50 112 SER A CA 1
ATOM 892 C C . SER A 1 112 ? 17.852 -8.881 -37.721 1.00 90.50 112 SER A C 1
ATOM 894 O O . SER A 1 112 ? 18.938 -8.430 -38.069 1.00 90.50 112 SER A O 1
ATOM 896 N N . ASP A 1 113 ? 17.089 -8.305 -36.785 1.00 88.19 113 ASP A N 1
ATOM 897 C CA . ASP A 1 113 ? 17.374 -6.996 -36.171 1.00 88.19 113 ASP A CA 1
ATOM 898 C C . ASP A 1 113 ? 17.407 -7.053 -34.628 1.00 88.19 113 ASP A C 1
ATOM 900 O O . ASP A 1 113 ? 16.617 -6.379 -33.953 1.00 88.19 113 ASP A O 1
ATOM 904 N N . PRO A 1 114 ? 18.272 -7.897 -34.036 1.00 88.69 114 PRO A N 1
ATOM 905 C CA . PRO A 1 114 ? 18.389 -8.004 -32.587 1.00 88.69 114 PRO A CA 1
ATOM 906 C C . PRO A 1 114 ? 19.128 -6.817 -31.961 1.00 88.69 114 PRO A C 1
ATOM 908 O O . PRO A 1 114 ? 20.068 -6.259 -32.533 1.00 88.69 114 PRO A O 1
ATOM 911 N N . ILE A 1 115 ? 18.738 -6.473 -30.734 1.00 87.62 115 ILE A N 1
ATOM 912 C CA . ILE A 1 115 ? 19.464 -5.520 -29.884 1.00 87.62 115 ILE A CA 1
ATOM 913 C C . ILE A 1 115 ? 20.248 -6.262 -28.800 1.00 87.62 115 ILE A C 1
ATOM 915 O O . ILE A 1 115 ? 19.937 -7.409 -28.475 1.00 87.62 115 ILE A O 1
ATOM 919 N N . TYR A 1 116 ? 21.318 -5.644 -28.283 1.00 87.56 116 TYR A N 1
ATOM 920 C CA . TYR A 1 116 ? 22.174 -6.251 -27.254 1.00 87.56 116 TYR A CA 1
ATOM 921 C C . TYR A 1 116 ? 21.326 -6.821 -26.112 1.00 87.56 116 TYR A C 1
ATOM 923 O O . TYR A 1 116 ? 20.454 -6.129 -25.604 1.00 87.56 116 TYR A O 1
ATOM 931 N N . GLY A 1 117 ? 21.562 -8.073 -25.721 1.00 87.06 117 GLY A N 1
ATOM 932 C CA . GLY A 1 117 ? 20.825 -8.728 -24.641 1.00 87.06 117 GLY A CA 1
ATOM 933 C C . GLY A 1 117 ? 19.473 -9.339 -25.028 1.00 87.06 117 GLY A C 1
ATOM 934 O O . GLY A 1 117 ? 18.814 -9.886 -24.144 1.00 87.06 117 GLY A O 1
ATOM 935 N N . ASP A 1 118 ? 19.055 -9.292 -26.298 1.00 90.38 118 ASP A N 1
ATOM 936 C CA . ASP A 1 118 ? 17.911 -10.070 -26.792 1.00 90.38 118 ASP A CA 1
ATOM 937 C C . ASP A 1 118 ? 18.164 -11.582 -26.667 1.00 90.38 118 ASP A C 1
ATOM 939 O O . ASP A 1 118 ? 19.301 -12.046 -26.760 1.00 90.38 118 ASP A O 1
ATOM 943 N N . VAL A 1 119 ? 17.097 -12.362 -26.483 1.00 93.25 119 VAL A N 1
ATOM 944 C CA . VAL A 1 119 ? 17.139 -13.822 -26.318 1.00 93.25 119 VAL A CA 1
ATOM 945 C C . VAL A 1 119 ? 16.355 -14.491 -27.444 1.00 93.25 119 VAL A C 1
ATOM 947 O O . VAL A 1 119 ? 15.232 -14.098 -27.748 1.00 93.25 119 VAL A O 1
ATOM 950 N N . TRP A 1 120 ? 16.918 -15.535 -28.045 1.00 95.19 120 TRP A N 1
ATOM 951 C CA . TRP A 1 120 ? 16.262 -16.349 -29.066 1.00 95.19 120 TRP A CA 1
ATOM 952 C C . TRP A 1 120 ? 16.236 -17.821 -28.655 1.00 95.19 120 TRP A C 1
ATOM 954 O O . TRP A 1 120 ? 17.282 -18.442 -28.472 1.00 95.19 120 TRP A O 1
ATOM 964 N N . GLU A 1 121 ? 15.036 -18.384 -28.534 1.00 96.56 121 GLU A N 1
ATOM 965 C CA . GLU A 1 121 ? 14.804 -19.821 -28.410 1.00 96.56 121 GLU A CA 1
ATOM 966 C C . GLU A 1 121 ? 14.601 -20.414 -29.813 1.00 96.56 121 GLU A C 1
ATOM 968 O O . GLU A 1 121 ? 13.581 -20.172 -30.470 1.00 96.56 121 GLU A O 1
ATOM 973 N N . ASN A 1 122 ? 15.582 -21.185 -30.280 1.00 95.81 122 ASN A N 1
ATOM 974 C CA . ASN A 1 122 ? 15.530 -21.834 -31.581 1.00 95.81 122 ASN A CA 1
ATOM 975 C C . ASN A 1 122 ? 14.649 -23.087 -31.506 1.00 95.81 122 ASN A C 1
ATOM 977 O O . ASN A 1 122 ? 14.988 -24.069 -30.846 1.00 95.81 122 ASN A O 1
ATOM 981 N N . THR A 1 123 ? 13.524 -23.080 -3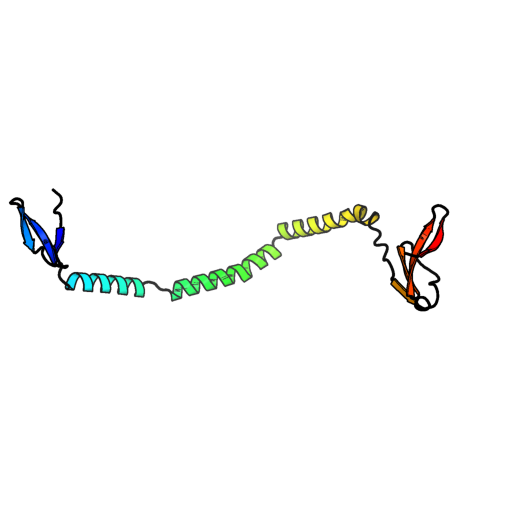2.219 1.00 95.62 123 THR A N 1
ATOM 982 C CA . THR A 1 123 ? 12.550 -24.182 -32.178 1.00 95.62 123 THR A CA 1
ATOM 983 C C . THR A 1 123 ? 12.973 -25.424 -32.971 1.00 95.62 123 THR A C 1
ATOM 985 O O . THR A 1 123 ? 12.368 -26.478 -32.790 1.00 95.62 123 THR A O 1
ATOM 988 N N . VAL A 1 124 ? 14.014 -25.343 -33.812 1.00 95.75 124 VAL A N 1
ATOM 989 C CA . VAL A 1 124 ? 14.566 -26.484 -34.571 1.00 95.75 124 VAL A CA 1
ATOM 990 C C . VAL A 1 124 ? 15.434 -27.372 -33.686 1.00 95.75 124 VAL A C 1
ATOM 992 O O . VAL A 1 124 ? 15.380 -28.594 -33.792 1.00 95.75 124 VAL A O 1
ATOM 995 N N . ASN A 1 125 ? 16.259 -26.768 -32.827 1.00 93.56 125 ASN A N 1
ATOM 996 C CA . ASN A 1 125 ? 17.236 -27.492 -32.007 1.00 93.56 125 ASN A CA 1
ATOM 997 C C . ASN A 1 125 ? 16.998 -27.368 -30.491 1.00 93.56 125 ASN A C 1
ATOM 999 O O . ASN A 1 125 ? 17.705 -28.012 -29.718 1.00 93.56 125 ASN A O 1
ATOM 1003 N N . GLY A 1 126 ? 16.015 -26.568 -30.068 1.00 92.12 126 GLY A N 1
ATOM 1004 C CA . GLY A 1 126 ? 15.664 -26.350 -28.664 1.00 92.12 126 GLY A CA 1
ATOM 1005 C C . GLY A 1 126 ? 16.721 -25.583 -27.865 1.00 92.12 126 GLY A C 1
ATOM 1006 O O . GLY A 1 126 ? 16.717 -25.658 -26.638 1.00 92.12 126 GLY A O 1
ATOM 1007 N N . LEU A 1 127 ? 17.661 -24.902 -28.529 1.00 94.44 127 LEU A N 1
ATOM 1008 C CA . LEU A 1 127 ? 18.731 -24.153 -27.873 1.00 94.44 127 LEU A CA 1
ATOM 1009 C C . LEU A 1 127 ? 18.375 -22.676 -27.720 1.00 94.44 127 LEU A C 1
ATOM 1011 O O . LEU A 1 127 ? 17.745 -22.073 -28.590 1.00 94.44 127 LEU A O 1
ATOM 1015 N N . THR A 1 128 ? 18.866 -22.089 -26.632 1.00 95.50 128 THR A N 1
ATOM 1016 C CA . THR A 1 128 ? 18.724 -20.664 -26.335 1.00 95.50 128 THR A CA 1
ATOM 1017 C C . THR A 1 128 ? 20.004 -19.914 -26.679 1.00 95.50 128 THR A C 1
ATOM 1019 O O . THR A 1 128 ? 21.112 -20.336 -26.333 1.00 95.50 128 THR A O 1
ATOM 1022 N N . TYR A 1 129 ? 19.842 -18.772 -27.335 1.00 94.44 129 TYR A N 1
ATOM 1023 C CA . TYR A 1 129 ? 20.914 -17.868 -27.719 1.00 94.44 129 TYR A CA 1
ATOM 1024 C C . TYR A 1 129 ? 20.655 -16.471 -27.153 1.00 94.44 129 TYR A C 1
ATOM 1026 O O . TYR A 1 129 ? 19.506 -16.059 -27.024 1.00 94.44 129 TYR A O 1
ATOM 1034 N N . VAL A 1 130 ? 21.721 -15.732 -26.855 1.00 93.44 130 VAL A N 1
ATOM 1035 C CA . VAL A 1 130 ? 21.689 -14.324 -26.441 1.00 93.44 130 VAL A CA 1
ATOM 1036 C C . VAL A 1 130 ? 22.443 -13.495 -27.471 1.00 93.44 130 VAL A C 1
ATOM 1038 O O . VAL A 1 130 ? 23.555 -13.857 -27.870 1.00 93.44 130 VAL A O 1
ATOM 1041 N N . TRP A 1 131 ? 21.853 -12.393 -27.921 1.00 93.06 131 TRP A N 1
ATOM 1042 C CA . TRP A 1 131 ? 22.525 -11.468 -28.819 1.00 93.06 131 TRP A CA 1
ATOM 1043 C C . TRP A 1 131 ? 23.545 -10.640 -28.048 1.00 93.06 131 TRP A C 1
ATOM 1045 O O . TRP A 1 131 ? 23.230 -9.966 -27.068 1.00 93.06 131 TRP A O 1
ATOM 1055 N N . THR A 1 132 ? 24.788 -10.686 -28.505 1.00 89.94 132 THR A N 1
ATOM 1056 C CA . THR A 1 132 ? 25.911 -9.959 -27.911 1.00 89.94 132 THR A CA 1
ATOM 1057 C C . THR A 1 132 ? 26.572 -9.114 -28.984 1.00 89.94 132 THR A C 1
ATOM 1059 O O . THR A 1 132 ? 26.636 -9.521 -30.141 1.00 89.94 132 THR A O 1
ATOM 1062 N N . VAL A 1 133 ? 27.081 -7.949 -28.601 1.00 87.44 133 VAL A N 1
ATOM 1063 C CA . VAL A 1 133 ? 27.886 -7.086 -29.466 1.00 87.44 133 VAL A CA 1
ATOM 1064 C C . VAL A 1 133 ? 29.292 -7.095 -28.886 1.00 87.44 133 VAL A C 1
ATOM 1066 O O . VAL A 1 133 ? 29.464 -6.860 -27.689 1.00 87.44 133 VAL A O 1
ATOM 1069 N N . SER A 1 134 ? 30.292 -7.458 -29.685 1.00 82.00 134 SER A N 1
ATOM 1070 C CA . SER A 1 134 ? 31.689 -7.393 -29.257 1.00 82.00 134 SER A CA 1
ATOM 1071 C C . SER A 1 134 ? 32.205 -5.954 -29.268 1.00 82.00 134 SER A C 1
ATOM 1073 O O . SER A 1 134 ? 31.597 -5.050 -29.834 1.00 82.00 134 SER A O 1
ATOM 1075 N N . ASN A 1 135 ? 33.356 -5.734 -28.630 1.00 75.69 135 ASN A N 1
ATOM 1076 C CA . ASN A 1 135 ? 33.965 -4.404 -28.498 1.00 75.69 135 ASN A CA 1
ATOM 1077 C C . ASN A 1 135 ? 34.322 -3.747 -29.847 1.00 75.69 135 ASN A C 1
ATOM 1079 O O . ASN A 1 135 ? 34.591 -2.552 -29.892 1.00 75.69 135 ASN A O 1
ATOM 1083 N N . ASP A 1 136 ? 34.348 -4.520 -30.932 1.00 80.56 136 ASP A N 1
ATOM 1084 C CA . ASP A 1 136 ? 34.542 -4.071 -32.314 1.00 80.56 136 ASP A CA 1
ATOM 1085 C C . ASP A 1 136 ? 33.231 -3.643 -33.007 1.00 80.56 136 ASP A C 1
ATOM 1087 O O . ASP A 1 136 ? 33.252 -3.275 -34.179 1.00 80.56 136 ASP A O 1
ATOM 1091 N N . GLY A 1 137 ? 32.094 -3.689 -32.304 1.00 78.06 137 GLY A N 1
ATOM 1092 C CA . GLY A 1 137 ? 30.773 -3.340 -32.827 1.00 78.06 137 GLY A CA 1
ATOM 1093 C C . GLY A 1 137 ? 30.084 -4.460 -33.611 1.00 78.06 137 GLY A C 1
ATOM 1094 O O . GLY A 1 137 ? 28.962 -4.263 -34.074 1.00 78.06 137 GLY A O 1
ATOM 1095 N N . ASN A 1 138 ? 30.705 -5.638 -33.747 1.00 85.62 138 ASN A N 1
ATOM 1096 C CA . ASN A 1 138 ? 30.099 -6.768 -34.448 1.00 85.62 138 ASN A CA 1
ATOM 1097 C C . ASN A 1 138 ? 29.116 -7.528 -33.548 1.00 85.62 138 ASN A C 1
ATOM 1099 O O . ASN A 1 138 ? 29.426 -7.890 -32.413 1.00 85.62 138 ASN A O 1
ATOM 1103 N N . GLY A 1 139 ? 27.919 -7.789 -34.068 1.00 89.44 139 GLY A N 1
ATOM 1104 C CA . GLY A 1 139 ? 26.866 -8.514 -33.363 1.00 89.44 139 GLY A CA 1
ATOM 1105 C C . GLY A 1 139 ? 26.846 -10.013 -33.678 1.00 89.44 139 GLY A C 1
ATOM 1106 O O . GLY A 1 139 ? 27.014 -10.421 -34.827 1.00 89.44 139 GLY A O 1
ATOM 1107 N N . ILE A 1 140 ? 26.645 -10.842 -32.653 1.00 92.69 140 ILE A N 1
ATOM 1108 C CA . ILE A 1 140 ? 26.615 -12.307 -32.745 1.00 92.69 140 ILE A CA 1
ATOM 1109 C C . ILE A 1 140 ? 25.634 -12.895 -31.719 1.00 92.69 140 ILE A C 1
ATOM 1111 O O . ILE A 1 140 ? 25.672 -12.558 -30.533 1.00 92.69 140 ILE A O 1
ATOM 1115 N N . TRP A 1 141 ? 24.828 -13.868 -32.161 1.00 92.19 141 TRP A N 1
ATOM 1116 C CA . TRP A 1 141 ? 24.071 -14.771 -31.289 1.00 92.19 141 TRP A CA 1
ATOM 1117 C C . TRP A 1 141 ? 25.004 -15.801 -30.648 1.00 92.19 141 TRP A C 1
ATOM 1119 O O . TRP A 1 141 ? 25.583 -16.646 -31.333 1.00 92.19 141 TRP A O 1
ATOM 1129 N N . ARG A 1 142 ? 25.151 -15.750 -29.323 1.00 91.00 142 ARG A N 1
ATOM 1130 C CA . ARG A 1 142 ? 25.942 -16.717 -28.553 1.00 91.00 142 ARG A CA 1
ATOM 1131 C C . ARG A 1 142 ? 25.027 -17.670 -27.817 1.00 91.00 142 ARG A C 1
ATOM 1133 O O . ARG A 1 142 ? 24.016 -17.253 -27.268 1.00 91.00 142 ARG A O 1
ATOM 1140 N N . ARG A 1 143 ? 25.384 -18.950 -27.798 1.00 90.31 143 ARG A N 1
ATOM 1141 C CA . ARG A 1 143 ? 24.661 -19.944 -27.005 1.00 90.31 143 ARG A CA 1
ATOM 1142 C C . ARG A 1 143 ? 24.760 -19.571 -25.521 1.00 90.31 143 ARG A C 1
ATOM 1144 O O . ARG A 1 143 ? 25.872 -19.321 -25.052 1.00 90.31 143 ARG A O 1
ATOM 1151 N N . SER A 1 144 ? 23.610 -19.521 -24.848 1.00 81.44 144 SER A N 1
ATOM 1152 C CA . SER A 1 144 ? 23.527 -19.340 -23.393 1.00 81.44 144 SER A CA 1
ATOM 1153 C C . SER A 1 144 ? 23.843 -20.621 -22.636 1.00 81.44 144 SER A C 1
ATOM 1155 O O . SER A 1 144 ? 23.644 -21.723 -23.202 1.00 81.44 144 SER A O 1
#

Secondary structure (DSSP, 8-state):
----EEEETTEEEEEPTTS-EEEPPPPPHHHHHHHHHHHHHHHHSS-HHHHHHHHHHHHHHHHHHHHHHHHH-HHHHHHHHHHHHHHGGGHHHHTT------PEEEESSPPSSPPTT-EEEETTT--EEEEEE-TTS-EEEEE-

pLDDT: mean 74.81, std 14.11, range [43.41, 96.56]

Organism: NCBI:txid2792791

Foldseek 3Di:
DDFDWDADPNFTWTQDPVRDIDGDDDPDPVVVVVVVVVVVVVVVVPPVVVVVVVVVVVVVCVVPVVVVCCVVPPVNVVVVVVVVVVVVVCVVVVVVPPCPVQAEAEECDDDDDDDAQHWYQHPVVRWIWGWHADPVRDIDTHTD